Protein AF-A0A972IFS7-F1 (afdb_monomer_lite)

pLDDT: mean 96.08, std 5.0, range [62.12, 98.0]

Structure (mmCIF, N/CA/C/O backbone):
data_AF-A0A972IFS7-F1
#
_entry.id   AF-A0A972IFS7-F1
#
loop_
_atom_site.group_PDB
_atom_site.id
_atom_site.type_symbol
_atom_site.label_atom_id
_atom_site.label_alt_id
_atom_site.label_comp_id
_atom_site.label_asym_id
_atom_site.label_entity_id
_atom_site.label_seq_id
_atom_site.pdbx_PDB_ins_code
_atom_site.Cartn_x
_atom_site.Cartn_y
_atom_site.Cartn_z
_atom_site.occupancy
_atom_site.B_iso_or_equiv
_atom_site.auth_seq_id
_atom_site.auth_comp_id
_atom_site.auth_asym_id
_atom_site.auth_atom_id
_atom_site.pdbx_PDB_model_num
ATOM 1 N N . ARG A 1 1 ? 5.541 -2.733 4.611 1.00 83.38 1 ARG A N 1
ATOM 2 C CA . ARG A 1 1 ? 6.914 -2.521 4.081 1.00 83.38 1 ARG A CA 1
ATOM 3 C C . ARG A 1 1 ? 7.162 -3.317 2.795 1.00 83.38 1 ARG A C 1
ATOM 5 O O . ARG A 1 1 ? 7.577 -2.707 1.825 1.00 83.38 1 ARG A O 1
ATOM 12 N N . LEU A 1 2 ? 6.847 -4.619 2.731 1.00 96.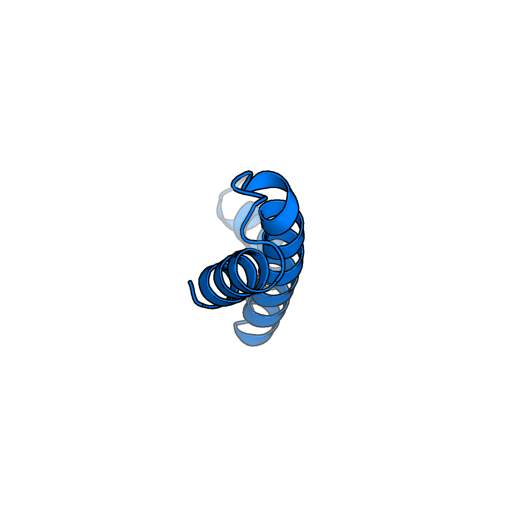00 2 LEU A N 1
ATOM 13 C CA . LEU A 1 2 ? 7.091 -5.431 1.522 1.00 96.00 2 LEU A CA 1
ATOM 14 C C . LEU A 1 2 ? 6.272 -5.020 0.283 1.00 96.00 2 LEU A C 1
ATOM 16 O O . LEU A 1 2 ? 6.844 -4.960 -0.794 1.00 96.00 2 LEU A O 1
ATOM 20 N N . VAL A 1 3 ? 4.991 -4.652 0.432 1.00 96.88 3 VAL A N 1
ATOM 21 C CA . VAL A 1 3 ? 4.143 -4.201 -0.699 1.00 96.88 3 VAL A CA 1
ATOM 22 C C . VAL A 1 3 ? 4.755 -2.995 -1.423 1.00 96.88 3 VAL A C 1
ATOM 24 O O . VAL A 1 3 ? 4.852 -2.975 -2.644 1.00 96.88 3 VAL A O 1
ATOM 27 N N . TRP A 1 4 ? 5.244 -2.015 -0.658 1.00 97.12 4 TRP A N 1
ATOM 28 C CA . TRP A 1 4 ? 5.950 -0.854 -1.201 1.00 97.12 4 TRP A CA 1
ATOM 29 C C . TRP A 1 4 ? 7.228 -1.265 -1.942 1.00 97.12 4 TRP A C 1
ATOM 31 O O . TRP A 1 4 ? 7.432 -0.860 -3.085 1.00 97.12 4 TRP A O 1
ATOM 41 N N . CYS A 1 5 ? 8.050 -2.101 -1.296 1.00 97.69 5 CYS A N 1
ATOM 42 C CA . CYS A 1 5 ? 9.305 -2.601 -1.847 1.00 97.69 5 CYS A CA 1
ATOM 43 C C . CYS A 1 5 ? 9.120 -3.355 -3.166 1.00 97.69 5 CYS A C 1
ATOM 45 O O . CYS A 1 5 ? 9.942 -3.160 -4.054 1.00 97.69 5 CYS A O 1
ATOM 47 N N . ALA A 1 6 ? 8.101 -4.214 -3.268 1.00 97.69 6 ALA A N 1
ATOM 48 C CA . ALA A 1 6 ? 7.815 -4.993 -4.469 1.00 97.69 6 ALA A CA 1
ATOM 49 C C . ALA A 1 6 ? 7.445 -4.065 -5.631 1.00 97.69 6 ALA A C 1
ATOM 51 O O . ALA A 1 6 ? 8.157 -4.013 -6.628 1.00 97.69 6 ALA A O 1
ATOM 52 N N . ILE A 1 7 ? 6.430 -3.220 -5.433 1.00 97.88 7 ILE A N 1
ATOM 53 C CA . ILE A 1 7 ? 5.882 -2.360 -6.489 1.00 97.88 7 ILE A CA 1
ATOM 54 C C . ILE A 1 7 ? 6.919 -1.373 -7.022 1.00 97.88 7 ILE A C 1
ATOM 56 O O . ILE A 1 7 ? 7.027 -1.192 -8.233 1.00 97.88 7 ILE A O 1
ATOM 60 N N . HIS A 1 8 ? 7.704 -0.743 -6.147 1.00 97.00 8 HIS A N 1
ATOM 61 C CA . HIS A 1 8 ? 8.707 0.221 -6.601 1.00 97.00 8 HIS A CA 1
ATOM 62 C C . HIS A 1 8 ? 9.883 -0.476 -7.290 1.00 97.00 8 HIS A C 1
ATOM 64 O O . HIS A 1 8 ? 10.338 0.009 -8.319 1.00 97.00 8 HIS A O 1
ATOM 70 N N . ARG A 1 9 ? 10.343 -1.634 -6.792 1.00 97.31 9 ARG A N 1
ATOM 71 C CA . ARG A 1 9 ? 11.403 -2.404 -7.468 1.00 97.31 9 ARG A CA 1
ATOM 72 C C . ARG A 1 9 ? 10.970 -2.880 -8.848 1.00 97.31 9 ARG A C 1
ATOM 74 O O . ARG A 1 9 ? 11.737 -2.742 -9.789 1.00 97.31 9 ARG A O 1
ATOM 81 N N . GLU A 1 10 ? 9.758 -3.413 -8.967 1.00 97.75 10 GLU A N 1
ATOM 82 C CA . GLU A 1 10 ? 9.192 -3.842 -10.249 1.00 97.75 10 GLU A CA 1
ATOM 83 C C . GLU A 1 10 ? 9.049 -2.657 -11.208 1.00 97.75 10 GLU A C 1
ATOM 85 O O . GLU A 1 10 ? 9.464 -2.752 -12.354 1.00 97.75 10 GLU A O 1
ATOM 90 N N . SER A 1 11 ? 8.582 -1.504 -10.722 1.00 97.62 11 SER A N 1
ATOM 91 C CA . SER A 1 11 ? 8.421 -0.311 -11.563 1.00 97.62 11 SER A CA 1
ATOM 92 C C . SER A 1 11 ? 9.752 0.215 -12.104 1.00 97.62 11 SER A C 1
ATOM 94 O O . SER A 1 11 ? 9.832 0.526 -13.284 1.00 97.62 11 SER A O 1
ATOM 96 N N . PHE A 1 12 ? 10.809 0.253 -11.286 1.00 97.50 12 PHE A N 1
ATOM 97 C CA . PHE A 1 12 ? 12.147 0.634 -11.758 1.00 97.50 12 PHE A CA 1
ATOM 98 C C . PHE A 1 12 ? 12.801 -0.426 -12.650 1.00 97.50 12 PHE A C 1
ATOM 100 O O . PHE A 1 12 ? 13.604 -0.079 -13.509 1.00 97.50 12 PHE A O 1
ATOM 107 N N . ARG A 1 13 ? 12.498 -1.714 -12.445 1.00 97.69 13 ARG A N 1
ATOM 108 C CA . ARG A 1 13 ? 12.971 -2.794 -13.322 1.00 97.69 13 ARG A CA 1
ATOM 109 C C . ARG A 1 13 ? 12.340 -2.683 -14.712 1.00 97.69 13 ARG A C 1
ATOM 111 O O . ARG A 1 13 ? 13.041 -2.878 -15.698 1.00 97.69 13 ARG A O 1
ATOM 118 N N . ASP A 1 14 ? 11.041 -2.399 -14.765 1.00 97.88 14 ASP A N 1
ATOM 119 C CA . ASP A 1 14 ? 10.253 -2.425 -15.998 1.00 97.88 14 ASP A CA 1
ATOM 120 C C . ASP A 1 14 ? 10.331 -1.088 -16.768 1.00 97.88 14 ASP A C 1
ATOM 122 O O . ASP A 1 14 ? 10.304 -1.090 -17.996 1.00 97.88 14 ASP A O 1
ATOM 126 N N . ASP A 1 15 ? 10.466 0.044 -16.066 1.00 97.38 15 ASP A N 1
ATOM 127 C CA . ASP A 1 15 ? 10.606 1.388 -16.645 1.00 97.38 15 ASP A CA 1
ATOM 128 C C . ASP A 1 15 ? 11.629 2.238 -15.857 1.00 97.38 15 ASP A C 1
ATOM 130 O O . ASP A 1 15 ? 11.264 3.106 -15.058 1.00 97.38 15 ASP A O 1
ATOM 134 N N . PRO A 1 16 ? 12.939 1.996 -16.049 1.00 96.56 16 PRO A N 1
ATOM 135 C CA . PRO A 1 16 ? 13.994 2.677 -15.296 1.00 96.56 16 PRO A CA 1
ATOM 136 C C . PRO A 1 16 ? 14.133 4.172 -15.620 1.00 96.56 16 PRO A C 1
ATOM 138 O O . PRO A 1 16 ? 14.724 4.909 -14.830 1.00 96.56 16 PRO A O 1
ATOM 141 N N . ALA A 1 17 ? 13.623 4.635 -16.768 1.00 97.56 17 ALA A N 1
ATOM 142 C CA . ALA A 1 17 ? 13.668 6.048 -17.149 1.00 97.56 17 ALA A CA 1
ATOM 143 C C . ALA A 1 17 ? 12.650 6.885 -16.357 1.00 97.56 17 ALA A C 1
ATOM 145 O O . ALA A 1 17 ? 12.843 8.087 -16.156 1.00 97.56 17 ALA A O 1
ATOM 146 N N . ASN A 1 18 ? 11.577 6.253 -15.882 1.00 95.00 18 ASN A N 1
ATOM 147 C CA . ASN A 1 18 ? 10.567 6.893 -15.063 1.00 95.00 18 ASN A CA 1
ATOM 148 C C . ASN A 1 18 ? 10.980 6.928 -13.585 1.00 95.00 18 ASN A C 1
ATOM 150 O O . ASN A 1 18 ? 10.682 6.039 -12.790 1.00 95.00 18 ASN A O 1
ATOM 154 N N . PHE A 1 19 ? 11.639 8.017 -13.204 1.00 94.75 19 PHE A N 1
ATOM 155 C CA . PHE A 1 19 ? 12.027 8.293 -11.821 1.00 94.75 19 PHE A CA 1
ATOM 156 C C . PHE A 1 19 ? 10.905 8.939 -10.984 1.00 94.75 19 PHE A C 1
ATOM 158 O O . PHE A 1 19 ? 11.079 9.148 -9.781 1.00 94.75 19 PHE A O 1
ATOM 165 N N . ASP A 1 20 ? 9.757 9.271 -11.588 1.00 97.31 20 ASP A N 1
ATOM 166 C CA . ASP A 1 20 ? 8.597 9.767 -10.850 1.00 97.31 20 ASP A CA 1
ATOM 167 C C . ASP A 1 20 ? 7.941 8.614 -10.083 1.00 97.31 20 ASP A C 1
ATOM 169 O O . ASP A 1 20 ? 7.431 7.650 -10.652 1.00 97.31 20 ASP A O 1
ATOM 173 N N . LEU A 1 21 ? 7.907 8.728 -8.756 1.00 95.75 21 LEU A N 1
ATOM 174 C CA . LEU A 1 21 ? 7.318 7.706 -7.893 1.00 95.75 21 LEU A CA 1
ATOM 175 C C . LEU A 1 21 ? 5.797 7.838 -7.749 1.00 95.75 21 LEU A C 1
ATOM 177 O O . LEU A 1 21 ? 5.161 6.969 -7.155 1.00 95.75 21 LEU A O 1
ATOM 181 N N . ARG A 1 22 ? 5.169 8.895 -8.279 1.00 96.94 22 ARG A N 1
ATOM 182 C CA . ARG A 1 22 ? 3.713 9.087 -8.166 1.00 96.94 22 ARG A CA 1
ATOM 183 C C . ARG A 1 22 ? 2.924 8.020 -8.940 1.00 96.94 22 ARG A C 1
ATOM 185 O O . ARG A 1 22 ? 1.986 7.474 -8.350 1.00 96.94 22 ARG A O 1
ATOM 192 N N . PRO A 1 23 ? 3.263 7.661 -10.199 1.00 96.75 23 PRO A N 1
ATOM 193 C CA . PRO A 1 23 ? 2.606 6.558 -10.901 1.00 96.75 23 PRO A CA 1
ATOM 194 C C . PRO A 1 23 ? 2.663 5.209 -10.156 1.00 96.75 23 PRO A C 1
ATOM 196 O O . PRO A 1 23 ? 1.590 4.650 -9.899 1.00 96.75 23 PRO A O 1
ATOM 199 N N . PRO A 1 24 ? 3.833 4.681 -9.733 1.00 97.62 24 PRO A N 1
ATOM 200 C CA . PRO A 1 24 ? 3.869 3.449 -8.942 1.00 97.62 24 PRO A CA 1
ATOM 201 C C . PRO A 1 24 ? 3.276 3.629 -7.539 1.00 97.62 24 PRO A C 1
ATOM 203 O O . PRO A 1 24 ? 2.693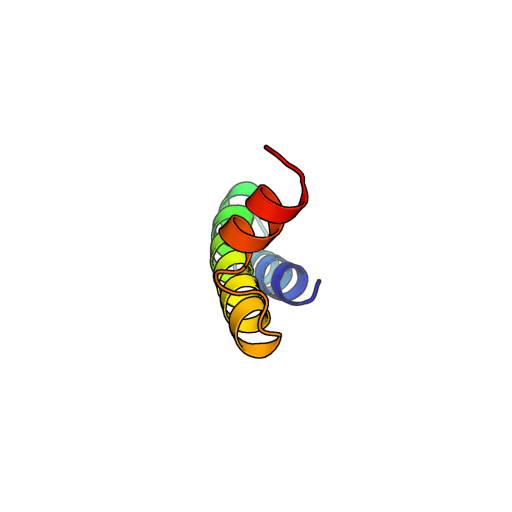 2.694 -6.993 1.00 97.62 24 PRO A O 1
ATOM 206 N N . GLY A 1 25 ? 3.316 4.843 -6.985 1.00 97.19 25 GLY A N 1
ATOM 207 C CA . GLY A 1 25 ? 2.664 5.203 -5.729 1.00 97.19 25 GLY A CA 1
ATOM 208 C C . GLY A 1 25 ? 1.152 4.960 -5.741 1.00 97.19 25 GLY A C 1
ATOM 209 O O . GLY A 1 25 ? 0.615 4.431 -4.769 1.00 97.19 25 GLY A O 1
ATOM 210 N N . LYS A 1 26 ? 0.460 5.251 -6.852 1.00 97.69 26 LYS A N 1
ATOM 211 C CA . LYS A 1 26 ? -0.977 4.943 -7.000 1.00 97.69 26 LYS A CA 1
ATOM 212 C C . LYS A 1 26 ? -1.248 3.437 -6.920 1.00 97.69 26 LYS A C 1
ATOM 214 O O . LYS A 1 26 ? -2.149 3.022 -6.193 1.00 97.69 26 LYS A O 1
ATOM 219 N N . LYS A 1 27 ? -0.436 2.623 -7.609 1.00 97.06 27 LYS A N 1
ATOM 220 C CA . LYS A 1 27 ? -0.516 1.151 -7.549 1.00 97.06 27 LYS A CA 1
ATOM 221 C C . LYS A 1 27 ? -0.240 0.642 -6.132 1.00 97.06 27 LYS A C 1
ATOM 223 O O . LYS A 1 27 ? -0.970 -0.203 -5.622 1.00 97.06 27 LYS A O 1
ATOM 228 N N . PHE A 1 28 ? 0.771 1.208 -5.471 1.00 97.69 28 PHE A N 1
ATOM 229 C CA . PHE A 1 28 ? 1.100 0.894 -4.084 1.00 97.69 28 PHE A CA 1
ATOM 230 C C . PHE A 1 28 ? -0.055 1.176 -3.128 1.00 97.69 28 PHE A C 1
ATOM 232 O O . PHE A 1 28 ? -0.385 0.304 -2.331 1.00 97.69 28 PHE A O 1
ATOM 239 N N . MET A 1 29 ? -0.681 2.350 -3.207 1.00 97.88 29 MET A N 1
ATOM 240 C CA . MET A 1 29 ? -1.770 2.704 -2.298 1.00 97.88 29 MET A CA 1
ATOM 241 C C . MET A 1 29 ? -2.974 1.769 -2.441 1.00 97.88 29 MET A C 1
ATOM 243 O O . MET A 1 29 ? -3.535 1.369 -1.423 1.00 97.88 29 MET A O 1
ATOM 247 N N . ALA A 1 30 ? -3.322 1.369 -3.668 1.00 97.88 30 ALA A N 1
ATOM 248 C CA . ALA A 1 30 ? -4.385 0.393 -3.910 1.00 97.88 30 ALA A CA 1
ATOM 249 C C . ALA A 1 30 ? -4.054 -0.975 -3.283 1.00 97.88 30 ALA A C 1
ATOM 251 O O . ALA A 1 30 ? -4.799 -1.463 -2.434 1.00 97.88 30 ALA A O 1
ATOM 252 N N . ALA A 1 31 ? -2.882 -1.538 -3.598 1.00 97.88 31 ALA A N 1
ATOM 253 C CA . ALA A 1 31 ? -2.446 -2.823 -3.044 1.00 97.88 31 ALA A CA 1
ATOM 254 C C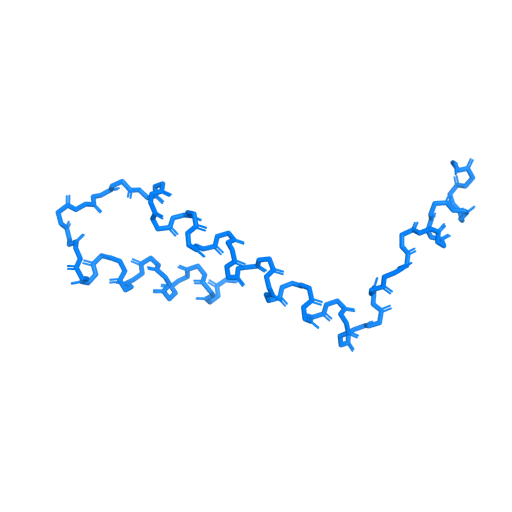 . ALA A 1 31 ? -2.289 -2.787 -1.511 1.00 97.88 31 ALA A C 1
ATOM 256 O O . ALA A 1 31 ? -2.560 -3.760 -0.804 1.00 97.88 31 ALA A O 1
ATOM 257 N N .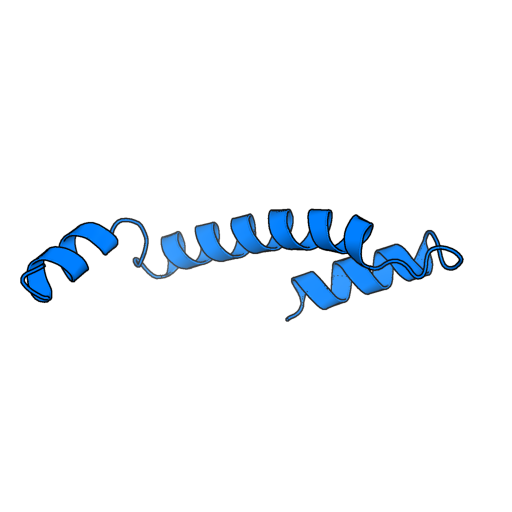 TYR A 1 32 ? -1.846 -1.653 -0.965 1.00 97.69 32 TYR A N 1
ATOM 258 C CA . TYR A 1 32 ? -1.708 -1.474 0.473 1.00 97.69 32 TYR A CA 1
ATOM 259 C C . TYR A 1 32 ? -3.069 -1.398 1.169 1.00 97.69 32 TYR A C 1
ATOM 261 O O . TYR A 1 32 ? -3.233 -2.003 2.229 1.00 97.69 32 TYR A O 1
ATOM 269 N N . ALA A 1 33 ? -4.053 -0.718 0.573 1.00 97.38 33 ALA A N 1
ATOM 270 C CA . ALA A 1 33 ? -5.413 -0.664 1.099 1.00 97.38 33 ALA A CA 1
ATOM 271 C C . ALA A 1 33 ? -6.040 -2.065 1.185 1.00 97.38 33 ALA A C 1
ATOM 273 O O . ALA A 1 33 ? -6.570 -2.426 2.237 1.00 97.38 33 ALA A O 1
ATOM 274 N N . GLU A 1 34 ? -5.900 -2.883 0.138 1.00 97.44 34 GLU A N 1
ATOM 275 C CA . GLU A 1 34 ? -6.364 -4.278 0.131 1.00 97.44 34 GLU A CA 1
ATOM 276 C C . GLU A 1 34 ? -5.687 -5.115 1.223 1.00 97.44 34 GLU A C 1
ATOM 278 O O . GLU A 1 34 ? -6.353 -5.809 1.997 1.00 97.44 34 GLU A O 1
ATOM 283 N N . TYR A 1 35 ? -4.360 -5.004 1.346 1.00 97.00 35 TYR A N 1
ATOM 284 C CA . TYR A 1 35 ? -3.601 -5.711 2.375 1.00 97.00 35 TYR A CA 1
ATOM 285 C C . TYR A 1 35 ? -4.070 -5.346 3.792 1.00 97.00 35 TYR A C 1
ATOM 287 O O . TYR A 1 35 ? -4.266 -6.231 4.630 1.00 97.00 35 TYR A O 1
ATOM 295 N N . ILE A 1 36 ? -4.273 -4.054 4.069 1.00 96.88 36 ILE A N 1
ATOM 296 C CA . ILE A 1 36 ? -4.734 -3.570 5.375 1.00 96.88 36 ILE A CA 1
ATOM 297 C C . ILE A 1 36 ? -6.173 -4.009 5.653 1.00 96.88 36 ILE A C 1
ATOM 299 O O . ILE A 1 36 ? -6.448 -4.492 6.752 1.00 96.88 36 ILE A O 1
ATOM 303 N N . ALA A 1 37 ? -7.078 -3.911 4.676 1.00 97.06 37 ALA A N 1
ATOM 304 C CA . ALA A 1 37 ? -8.455 -4.378 4.819 1.00 97.06 37 ALA A CA 1
ATOM 305 C C . ALA A 1 37 ? -8.506 -5.877 5.159 1.00 97.06 37 ALA A C 1
ATOM 307 O O . ALA A 1 37 ? -9.154 -6.272 6.132 1.00 97.06 37 ALA A O 1
ATOM 308 N N . HIS A 1 38 ? -7.742 -6.702 4.437 1.00 97.62 38 HIS A N 1
ATOM 309 C CA . HIS A 1 38 ? -7.633 -8.131 4.719 1.00 97.62 38 HIS A CA 1
ATOM 310 C C . HIS A 1 38 ? -7.086 -8.405 6.131 1.00 97.62 38 HIS A C 1
ATOM 312 O O . HIS A 1 38 ? -7.646 -9.222 6.867 1.00 97.62 38 HIS A O 1
ATOM 318 N N . LYS A 1 39 ? -6.022 -7.707 6.554 1.00 97.44 39 LYS A N 1
ATOM 319 C CA . LYS A 1 39 ? -5.458 -7.866 7.906 1.00 97.44 39 LYS A CA 1
ATOM 320 C C . LYS A 1 39 ? -6.436 -7.446 8.999 1.00 97.44 39 LYS A C 1
ATOM 322 O O . LYS A 1 39 ? -6.569 -8.179 9.974 1.00 97.44 39 LYS A O 1
ATOM 327 N N . ASN A 1 40 ? -7.162 -6.346 8.823 1.00 97.81 40 ASN A N 1
ATOM 328 C CA . ASN A 1 40 ? -8.190 -5.918 9.773 1.00 97.81 40 ASN A CA 1
ATOM 329 C C . ASN A 1 40 ? -9.326 -6.941 9.903 1.00 97.81 40 ASN A C 1
ATOM 331 O O . ASN A 1 40 ? -9.832 -7.140 11.005 1.00 97.81 40 ASN A O 1
ATOM 335 N N . GLY A 1 41 ? -9.691 -7.627 8.815 1.00 98.00 41 GLY A N 1
ATOM 336 C CA . GLY A 1 41 ? -10.616 -8.760 8.869 1.00 98.00 41 GLY A CA 1
ATOM 337 C C . GLY A 1 41 ? -10.062 -9.926 9.694 1.00 98.00 41 GLY A C 1
ATOM 338 O O . GLY A 1 41 ? -10.743 -10.439 10.576 1.00 98.00 41 GLY A O 1
ATOM 339 N N . LYS A 1 42 ? -8.801 -10.315 9.465 1.00 97.62 42 LYS A N 1
ATOM 340 C CA . LYS A 1 42 ? -8.155 -11.431 10.186 1.00 97.62 42 LYS A CA 1
ATOM 341 C C . LYS A 1 42 ? -7.891 -11.151 11.665 1.00 97.62 42 LYS A C 1
ATOM 343 O O . LYS A 1 42 ? -7.915 -12.081 12.460 1.00 97.62 42 LYS A O 1
ATOM 348 N N . LEU A 1 43 ? -7.626 -9.898 12.021 1.00 97.81 43 LEU A N 1
ATOM 349 C CA . LEU A 1 43 ? -7.332 -9.477 13.393 1.00 97.81 43 LEU A CA 1
ATOM 350 C C . LEU A 1 43 ? -8.586 -9.025 14.161 1.00 97.81 43 LEU A C 1
ATOM 352 O O . LEU A 1 43 ? -8.473 -8.558 15.289 1.00 97.81 43 LEU A O 1
ATOM 356 N N . GLY A 1 44 ? -9.776 -9.127 13.557 1.00 96.44 44 GLY A N 1
ATOM 357 C CA . GLY A 1 44 ? -11.044 -8.764 14.200 1.00 96.44 44 GLY A CA 1
ATOM 358 C C . GLY A 1 44 ? -11.265 -7.258 14.384 1.00 96.44 44 GLY A C 1
ATOM 359 O O . GLY A 1 44 ? -12.227 -6.849 15.027 1.00 96.44 44 GLY A O 1
ATOM 360 N N . SER A 1 45 ? -10.406 -6.412 13.813 1.00 97.00 45 SER A N 1
ATOM 361 C CA . SER A 1 45 ? -10.540 -4.951 13.883 1.00 97.00 45 SER A CA 1
ATOM 362 C C . SER A 1 45 ? -11.589 -4.396 12.909 1.00 97.00 45 SER A C 1
ATOM 364 O O . SER A 1 45 ? -12.016 -3.248 13.045 1.00 97.00 45 SER A O 1
ATOM 366 N N . ALA A 1 46 ? -12.019 -5.185 11.920 1.00 97.19 46 ALA A N 1
ATOM 367 C CA . ALA A 1 46 ? -13.060 -4.788 10.976 1.00 97.19 46 ALA A CA 1
ATOM 368 C C . ALA A 1 46 ? -14.375 -4.432 11.701 1.00 97.19 46 ALA A C 1
ATOM 370 O O . ALA A 1 46 ? -14.839 -5.161 12.573 1.00 97.19 46 ALA A O 1
ATOM 371 N N . GLY A 1 47 ? -14.972 -3.287 11.351 1.00 96.19 47 GLY A N 1
ATOM 372 C CA . GLY A 1 47 ? -16.246 -2.822 11.920 1.00 96.19 47 GLY A CA 1
ATOM 373 C C . GLY A 1 47 ? -16.181 -2.227 13.337 1.00 96.19 47 GLY A C 1
ATOM 374 O O . GLY A 1 47 ? -17.179 -1.692 13.810 1.00 96.19 47 GLY A O 1
ATOM 375 N N . GLN A 1 48 ? -15.023 -2.230 14.007 1.00 96.25 48 GLN A N 1
ATOM 376 C CA . GLN A 1 48 ? -14.914 -1.803 15.413 1.00 96.25 48 GLN A CA 1
ATOM 377 C C . GLN A 1 48 ? -14.992 -0.282 15.640 1.00 96.25 48 GLN A C 1
ATOM 379 O O . GLN A 1 48 ? -15.089 0.169 16.781 1.00 96.25 48 GLN A O 1
ATOM 384 N N . LEU A 1 49 ? -14.993 0.533 14.579 1.00 94.75 49 LEU A N 1
ATOM 385 C CA . LEU A 1 49 ? -14.950 1.996 14.696 1.00 94.75 49 LEU A CA 1
ATOM 386 C C . LEU A 1 49 ? -16.128 2.573 15.500 1.00 94.75 49 LEU A C 1
ATOM 388 O O . LEU A 1 49 ? -15.931 3.488 16.295 1.00 94.75 49 LEU A O 1
ATOM 392 N N . ALA A 1 50 ? -17.340 2.039 15.321 1.00 95.81 50 ALA A N 1
ATOM 393 C CA . ALA A 1 50 ? -18.515 2.492 16.068 1.00 95.81 50 ALA A CA 1
ATOM 394 C C . ALA A 1 50 ? -18.403 2.180 17.571 1.00 95.81 50 ALA A C 1
ATOM 396 O O . ALA A 1 50 ? -18.714 3.033 18.400 1.00 95.81 50 ALA A O 1
ATOM 397 N N . SER A 1 51 ? -17.898 0.989 17.914 1.00 96.00 51 SER A N 1
ATOM 398 C CA . SER A 1 51 ? -17.660 0.568 19.301 1.00 96.00 51 SER A CA 1
ATOM 399 C C . SER A 1 51 ? -16.660 1.495 20.000 1.00 96.00 51 SER A C 1
ATOM 401 O O . SER A 1 51 ? -16.937 2.011 21.08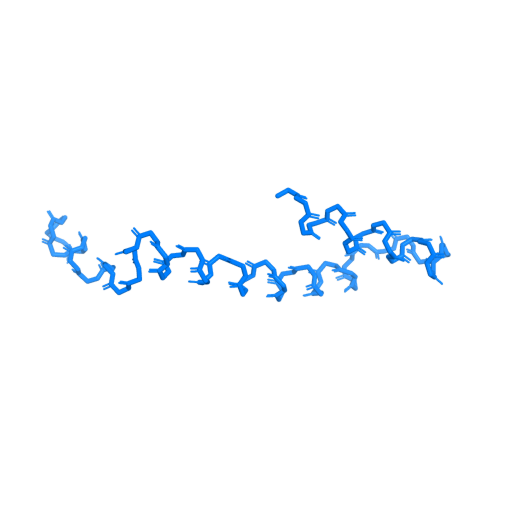2 1.00 96.00 51 SER A O 1
ATOM 403 N N . VAL A 1 52 ? -15.545 1.805 19.327 1.00 95.94 52 VAL A N 1
ATOM 404 C CA . VAL A 1 52 ? -14.515 2.721 19.845 1.00 95.94 52 VAL A CA 1
ATOM 405 C C . VAL A 1 52 ? -15.052 4.146 20.009 1.00 95.94 52 VAL A C 1
ATOM 407 O O . VAL A 1 52 ? -14.769 4.801 21.007 1.00 95.94 52 VAL A O 1
ATOM 410 N N . ARG A 1 53 ? -15.853 4.652 19.062 1.00 96.88 53 ARG A N 1
ATOM 411 C CA . ARG A 1 53 ? -16.476 5.982 19.202 1.00 96.88 53 ARG A CA 1
ATOM 412 C C . ARG A 1 53 ? -17.374 6.046 20.438 1.00 96.88 53 ARG A C 1
ATOM 414 O O . ARG A 1 53 ? -17.203 6.945 21.257 1.00 96.88 53 ARG A O 1
ATOM 421 N N . LYS A 1 54 ? -18.220 5.026 20.629 1.00 97.31 54 LYS A N 1
ATOM 422 C CA . LYS A 1 54 ? -19.079 4.896 21.812 1.00 97.31 54 LYS A CA 1
ATOM 423 C C . LYS A 1 54 ? -18.270 4.864 23.112 1.00 97.31 54 LYS A C 1
ATOM 425 O O . LYS A 1 54 ? -18.655 5.530 24.067 1.00 97.31 54 LYS A O 1
ATOM 430 N N . SER A 1 55 ? -17.150 4.135 23.164 1.00 96.75 55 SER A N 1
ATOM 431 C CA . SER A 1 55 ? -16.320 4.065 24.378 1.00 96.75 55 SER A CA 1
ATOM 432 C C . SER A 1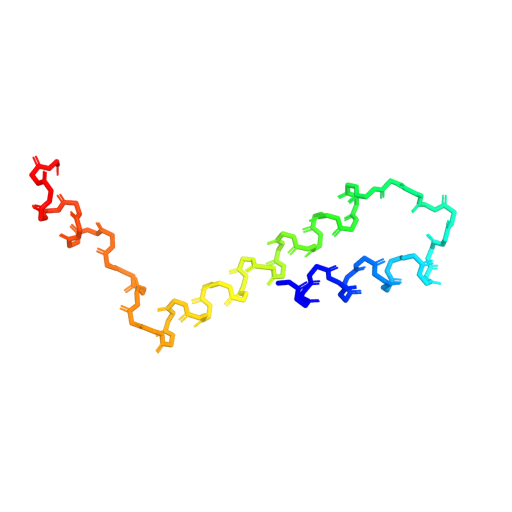 55 ? -15.628 5.384 24.726 1.00 96.75 55 SER A C 1
ATOM 434 O O . SER A 1 55 ? -15.284 5.603 25.881 1.00 96.75 55 SER A O 1
ATOM 436 N N . LEU A 1 56 ? -15.405 6.256 23.738 1.00 96.62 56 LEU A N 1
ATOM 437 C CA . LEU A 1 56 ? -14.773 7.563 23.933 1.00 96.62 56 LEU A CA 1
ATOM 438 C C . LEU A 1 56 ? -15.771 8.675 24.294 1.00 96.62 56 LEU A C 1
ATOM 440 O O . LEU A 1 56 ? -15.342 9.808 24.501 1.00 96.62 56 LEU A O 1
ATOM 444 N N . GLY A 1 57 ? -17.076 8.382 24.349 1.00 89.19 57 GLY A N 1
ATOM 445 C CA . GLY A 1 57 ? -18.111 9.378 24.648 1.00 89.19 57 GLY A CA 1
ATOM 446 C C . GLY A 1 57 ? -18.234 10.484 23.592 1.00 89.19 57 GLY A C 1
ATOM 447 O O . GLY A 1 57 ? -18.686 11.578 23.921 1.00 89.19 57 GLY A O 1
ATOM 448 N N . LYS A 1 58 ? -17.796 10.213 22.355 1.00 62.12 58 LYS A N 1
ATOM 449 C CA . LYS A 1 58 ? -17.952 11.099 21.193 1.00 62.12 58 LYS A CA 1
ATOM 450 C C . LYS A 1 58 ? -19.134 10.688 20.329 1.00 62.12 58 LYS A C 1
ATOM 452 O O . LYS A 1 58 ? -19.326 9.463 20.152 1.00 62.12 58 LYS A O 1
#

Secondary structure (DSSP, 8-state):
-HHHHHHHHHHHHH-TT---SHHHHHHHHHHHHHHHHHHHHHTT-TTTHHHHHHHTT-

Radius of gyration: 16.77 Å; chains: 1; bounding box: 33×22×42 Å

Sequence (58 aa):
RLVWCAIHRESFRDDPANFDLRPPGKKFMAAYAEYIAHKNGKLGSAGQLASVRKSLGK

Foldseek 3Di:
DVLLVVLVVVCCVVPVVPPDCVVSVVVSVVVVVVVVQVVCVVVVVPPCPVVVCVVVVD